Protein AF-A0A9E5RN78-F1 (afdb_monomer_lite)

pLDDT: mean 94.78, std 6.6, range [59.22, 98.62]

Radius of gyration: 12.9 Å; chains: 1; bounding box: 33×11×32 Å

Structure (mmCIF, N/CA/C/O backbone):
data_AF-A0A9E5RN78-F1
#
_entry.id   AF-A0A9E5RN78-F1
#
loop_
_atom_site.group_PDB
_atom_site.id
_atom_site.type_symbol
_atom_site.label_atom_id
_atom_site.label_alt_id
_atom_site.label_comp_id
_atom_site.label_asym_id
_atom_site.label_entity_id
_atom_site.label_seq_id
_atom_site.pdbx_PDB_ins_code
_atom_site.Cartn_x
_atom_site.Cartn_y
_atom_site.Cartn_z
_atom_site.occupancy
_atom_site.B_iso_or_equiv
_atom_site.auth_seq_id
_atom_site.auth_comp_id
_atom_site.auth_asym_id
_atom_site.auth_atom_id
_atom_site.pdbx_PDB_model_num
ATOM 1 N N . MET A 1 1 ? -23.226 2.528 19.188 1.00 59.22 1 MET A N 1
ATOM 2 C CA . MET A 1 1 ? -23.101 2.896 17.758 1.00 59.22 1 MET A CA 1
ATOM 3 C C . MET A 1 1 ? -22.057 1.998 17.121 1.00 59.22 1 MET A C 1
ATOM 5 O O . MET A 1 1 ? -21.060 1.726 17.775 1.00 59.22 1 MET A O 1
ATOM 9 N N . LYS A 1 2 ? -22.292 1.499 15.904 1.00 78.06 2 LYS A N 1
ATOM 10 C CA . LYS A 1 2 ? -21.304 0.702 15.163 1.00 78.06 2 LYS A CA 1
ATOM 11 C C . LYS A 1 2 ? -20.450 1.675 14.343 1.00 78.06 2 LYS A C 1
ATOM 13 O O . LYS A 1 2 ? -21.021 2.463 13.595 1.00 78.06 2 LYS A O 1
ATOM 18 N N . SER A 1 3 ? -19.133 1.663 14.521 1.00 83.69 3 SER A N 1
ATOM 19 C CA . SER A 1 3 ? -18.229 2.496 13.718 1.00 83.69 3 SER A CA 1
ATOM 20 C C . SER A 1 3 ? -18.222 2.009 12.263 1.00 83.69 3 SER A C 1
ATOM 22 O O . SER A 1 3 ? -18.272 0.791 12.048 1.00 83.69 3 SER A O 1
ATOM 24 N N . PRO A 1 4 ? -18.190 2.910 11.264 1.00 91.38 4 PRO A N 1
ATOM 25 C CA . PRO A 1 4 ? -18.060 2.501 9.871 1.00 91.38 4 PRO A CA 1
ATOM 26 C C . PRO A 1 4 ? -16.713 1.803 9.650 1.00 91.38 4 PRO A C 1
ATOM 28 O O . PRO A 1 4 ? -15.717 2.150 10.284 1.00 91.38 4 PRO A O 1
ATOM 31 N N . LYS A 1 5 ? -16.693 0.814 8.753 1.00 93.81 5 LYS A N 1
ATOM 32 C CA . LYS A 1 5 ? -15.446 0.246 8.226 1.00 93.81 5 LYS A CA 1
ATOM 33 C C . LYS A 1 5 ? -14.955 1.137 7.084 1.00 93.81 5 LYS A C 1
ATOM 35 O O . LYS A 1 5 ? -15.777 1.638 6.317 1.00 93.81 5 LYS A O 1
ATOM 40 N N . ILE A 1 6 ? -13.648 1.363 7.015 1.00 94.94 6 ILE A N 1
ATOM 41 C CA . ILE A 1 6 ? -13.017 2.323 6.103 1.00 94.94 6 ILE A CA 1
ATOM 42 C C . ILE A 1 6 ? -12.064 1.572 5.170 1.00 94.94 6 ILE A C 1
ATOM 44 O O . ILE A 1 6 ? -11.251 0.779 5.630 1.00 94.94 6 ILE A O 1
ATOM 48 N N . THR A 1 7 ? -12.111 1.869 3.875 1.00 97.00 7 THR A N 1
ATOM 49 C CA . THR A 1 7 ? -11.098 1.419 2.911 1.00 97.00 7 THR A CA 1
ATOM 50 C C . THR A 1 7 ? -10.309 2.639 2.452 1.00 97.00 7 THR A C 1
ATOM 52 O O . THR A 1 7 ? -10.886 3.571 1.887 1.00 97.00 7 THR A O 1
ATOM 55 N N . LEU A 1 8 ? -8.998 2.655 2.699 1.00 96.88 8 LEU A N 1
ATOM 56 C CA . LEU A 1 8 ? -8.090 3.667 2.163 1.00 96.88 8 LEU A CA 1
ATOM 57 C C . LEU A 1 8 ? -7.598 3.194 0.793 1.00 96.88 8 LEU A C 1
ATOM 59 O O . LEU A 1 8 ? -6.826 2.241 0.703 1.00 96.88 8 LEU A O 1
ATOM 63 N N . LEU A 1 9 ? -8.069 3.847 -0.268 1.00 98.12 9 LEU A N 1
ATOM 64 C CA . LEU A 1 9 ? -7.667 3.555 -1.641 1.00 98.12 9 LEU A CA 1
ATOM 65 C C . LEU A 1 9 ? -6.474 4.435 -2.036 1.00 98.12 9 LEU A C 1
ATOM 67 O O . LEU A 1 9 ? -6.615 5.655 -2.127 1.00 98.12 9 LEU A O 1
ATOM 71 N N . THR A 1 10 ? -5.336 3.812 -2.332 1.00 97.62 10 THR A N 1
ATOM 72 C CA . THR A 1 10 ? -4.120 4.500 -2.782 1.00 97.62 10 THR A CA 1
ATOM 73 C C . THR A 1 10 ? -3.775 4.045 -4.194 1.00 97.62 10 THR A C 1
ATOM 75 O O . THR A 1 10 ? -3.236 2.958 -4.389 1.00 97.62 10 THR A O 1
ATOM 78 N N . CYS A 1 11 ? -4.071 4.873 -5.192 1.00 98.19 11 CYS A N 1
ATOM 79 C CA . CYS A 1 11 ? -3.592 4.644 -6.554 1.00 98.19 11 CYS A CA 1
ATOM 80 C C . CYS A 1 11 ? -2.154 5.152 -6.686 1.00 98.19 11 CYS A C 1
ATOM 82 O O . CYS A 1 11 ? -1.853 6.263 -6.248 1.00 98.19 11 CYS A O 1
ATOM 84 N N . THR A 1 12 ? -1.282 4.372 -7.315 1.00 98.38 12 THR A N 1
ATOM 85 C CA . THR A 1 12 ? 0.129 4.721 -7.499 1.00 98.38 12 THR A CA 1
ATOM 86 C C . THR A 1 12 ? 0.611 4.373 -8.907 1.00 98.38 12 THR A C 1
ATOM 88 O O . THR A 1 12 ? 0.108 3.448 -9.540 1.00 98.38 12 THR A O 1
ATOM 91 N N . HIS A 1 13 ? 1.567 5.149 -9.410 1.00 98.56 13 HIS A N 1
ATOM 92 C CA . HIS A 1 13 ? 2.351 4.846 -10.604 1.00 98.56 13 HIS A CA 1
ATOM 93 C C . HIS A 1 13 ? 3.756 5.404 -10.390 1.00 98.56 13 HIS A C 1
ATOM 95 O O . HIS A 1 13 ? 3.908 6.613 -10.199 1.00 98.56 13 HIS A O 1
ATOM 101 N N . ASN A 1 14 ? 4.763 4.541 -10.421 1.00 98.62 14 ASN A N 1
ATOM 102 C CA . ASN A 1 14 ? 6.142 4.847 -10.055 1.00 98.62 14 ASN A CA 1
ATOM 103 C C . ASN A 1 14 ? 6.281 5.501 -8.661 1.00 98.62 14 ASN A C 1
ATOM 105 O O . ASN A 1 14 ? 6.884 6.566 -8.489 1.00 98.62 14 ASN A O 1
ATOM 109 N N . GLY A 1 15 ? 5.632 4.891 -7.668 1.00 98.06 15 GLY A N 1
ATOM 110 C CA . GLY A 1 15 ? 5.579 5.340 -6.280 1.00 98.06 15 GLY A CA 1
ATOM 111 C C . GLY A 1 15 ? 6.665 4.765 -5.374 1.00 98.06 15 GLY A C 1
ATOM 112 O O . GLY A 1 15 ? 6.554 4.949 -4.161 1.00 98.06 15 GLY A O 1
ATOM 113 N N . GLU A 1 16 ? 7.704 4.113 -5.910 1.00 98.44 16 GLU A N 1
ATOM 114 C CA . GLU A 1 16 ? 8.772 3.445 -5.142 1.00 98.44 16 GLU A CA 1
ATOM 115 C C . GLU A 1 16 ? 9.317 4.319 -3.998 1.00 98.44 16 GLU A C 1
ATOM 117 O O . GLU A 1 16 ? 9.568 3.850 -2.892 1.00 98.44 16 GLU A O 1
ATOM 122 N N . ARG A 1 17 ? 9.455 5.627 -4.238 1.00 98.31 17 ARG A N 1
ATOM 123 C CA . ARG A 1 17 ? 10.027 6.579 -3.272 1.00 98.31 17 ARG A CA 1
ATOM 124 C C . ARG A 1 17 ? 9.092 6.984 -2.131 1.00 98.31 17 ARG A C 1
ATOM 126 O O . ARG A 1 17 ? 9.563 7.587 -1.172 1.00 98.31 17 ARG A O 1
ATOM 133 N N . THR A 1 18 ? 7.787 6.767 -2.266 1.00 98.31 18 THR A N 1
ATOM 134 C CA . THR A 1 18 ? 6.770 7.367 -1.382 1.00 98.31 18 THR A CA 1
ATOM 135 C C . THR A 1 18 ? 5.764 6.368 -0.834 1.00 98.31 18 THR A C 1
ATOM 137 O O . THR A 1 18 ? 5.110 6.666 0.168 1.00 98.31 18 THR A O 1
ATOM 140 N N . LEU A 1 19 ? 5.605 5.205 -1.473 1.00 98.31 19 LEU A N 1
ATOM 141 C CA . LEU A 1 19 ? 4.603 4.221 -1.075 1.00 98.31 19 LEU A CA 1
ATOM 142 C C . LEU A 1 19 ? 4.880 3.690 0.335 1.00 98.31 19 LEU A C 1
ATOM 144 O O . LEU A 1 19 ? 3.965 3.670 1.153 1.00 98.31 19 LEU A O 1
ATOM 148 N N . GLU A 1 20 ? 6.136 3.368 0.652 1.00 98.31 20 GLU A N 1
ATOM 149 C CA . GLU A 1 20 ? 6.546 2.932 1.994 1.00 98.31 20 GLU A CA 1
ATOM 150 C C . GLU A 1 20 ? 6.163 3.966 3.062 1.00 98.31 20 GLU A C 1
ATOM 152 O O . GLU A 1 20 ? 5.381 3.662 3.960 1.00 98.31 20 GLU A O 1
ATOM 157 N N . GLN A 1 21 ? 6.594 5.222 2.900 1.00 98.50 21 GLN A N 1
ATOM 158 C CA . GLN A 1 21 ? 6.273 6.303 3.837 1.00 98.50 21 GLN A CA 1
ATOM 159 C C . GLN A 1 21 ? 4.756 6.515 3.995 1.00 98.50 21 GLN A C 1
ATOM 161 O O . GLN A 1 21 ? 4.269 6.816 5.086 1.00 98.50 21 GLN A O 1
ATOM 166 N N . THR A 1 22 ? 3.992 6.353 2.911 1.00 98.00 22 THR A N 1
ATOM 167 C CA . THR A 1 22 ? 2.526 6.464 2.935 1.00 98.00 22 THR A CA 1
ATOM 168 C C . THR A 1 22 ? 1.909 5.352 3.782 1.00 98.00 22 THR A C 1
ATOM 170 O O . THR A 1 22 ? 1.071 5.621 4.646 1.00 98.00 22 THR A O 1
ATOM 173 N N . LEU A 1 23 ? 2.337 4.106 3.568 1.00 97.56 23 LEU A N 1
ATOM 174 C CA . LEU A 1 23 ? 1.857 2.951 4.325 1.00 97.56 23 LEU A CA 1
ATOM 175 C C . LEU A 1 23 ? 2.263 3.036 5.803 1.00 97.56 23 LEU A C 1
ATOM 177 O O . LEU A 1 23 ? 1.443 2.742 6.673 1.00 97.56 23 LEU A O 1
ATOM 181 N N . GLU A 1 24 ? 3.475 3.507 6.103 1.00 97.56 24 GLU A N 1
ATOM 182 C CA . GLU A 1 24 ? 3.932 3.756 7.474 1.00 97.56 24 GLU A CA 1
ATOM 183 C C . GLU A 1 24 ? 3.094 4.828 8.177 1.00 97.56 24 GLU A C 1
ATOM 185 O O . GLU A 1 24 ? 2.678 4.640 9.323 1.00 97.56 24 GLU A O 1
ATOM 190 N N . ALA A 1 25 ? 2.798 5.940 7.498 1.00 96.31 25 ALA A N 1
ATOM 191 C CA . ALA A 1 25 ? 1.954 6.996 8.049 1.00 96.31 25 ALA A CA 1
ATOM 192 C C . ALA A 1 25 ? 0.542 6.478 8.367 1.00 96.31 25 ALA A C 1
ATOM 194 O O . ALA A 1 25 ? 0.001 6.782 9.432 1.00 96.31 25 ALA A O 1
ATOM 195 N N . ILE A 1 26 ? -0.037 5.654 7.486 1.00 95.56 26 ILE A N 1
ATOM 196 C CA . ILE A 1 26 ? -1.344 5.018 7.709 1.00 95.56 26 ILE A CA 1
ATOM 197 C C . ILE A 1 26 ? -1.280 4.024 8.880 1.00 95.56 26 ILE A C 1
ATOM 199 O O . ILE A 1 26 ? -2.159 4.015 9.742 1.00 95.56 26 ILE A O 1
ATOM 203 N N . ALA A 1 27 ? -0.234 3.202 8.960 1.00 94.12 27 ALA A N 1
ATOM 204 C CA . ALA A 1 27 ? -0.086 2.216 10.028 1.00 94.12 27 ALA A CA 1
ATOM 205 C C . ALA A 1 27 ? 0.101 2.856 11.417 1.00 94.12 27 ALA A C 1
ATOM 207 O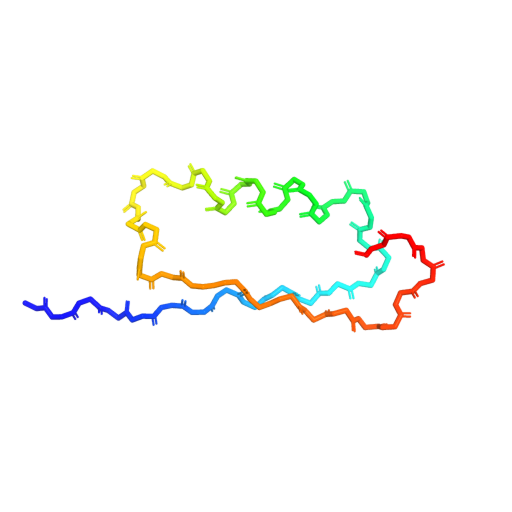 O . ALA A 1 27 ? -0.242 2.229 12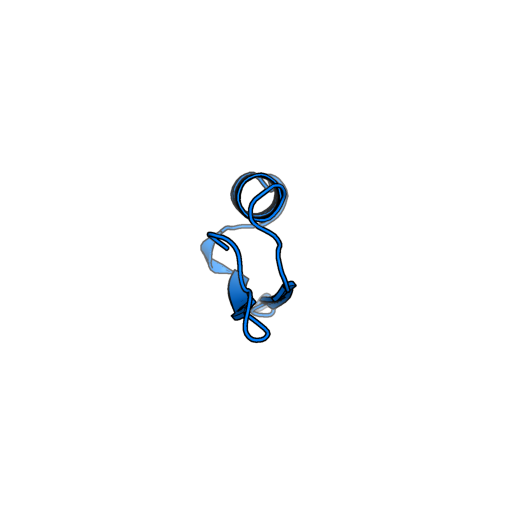.426 1.00 94.12 27 ALA A O 1
ATOM 208 N N . ASN A 1 28 ? 0.635 4.078 11.475 1.00 95.25 28 ASN A N 1
ATOM 2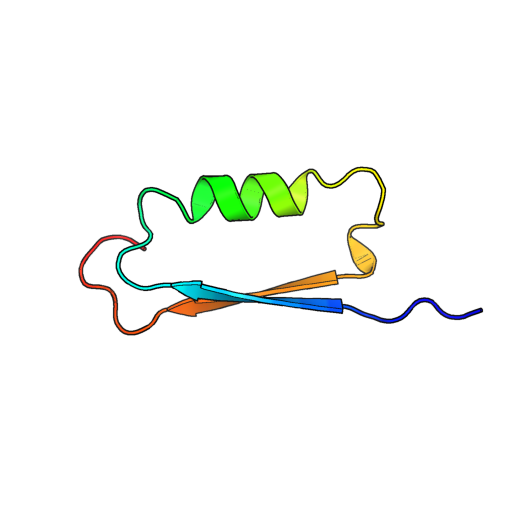09 C CA . ASN A 1 28 ? 0.954 4.804 12.707 1.00 95.25 28 ASN A CA 1
ATOM 210 C C . ASN A 1 28 ? -0.122 5.816 13.146 1.00 95.25 28 ASN A C 1
ATOM 212 O O . ASN A 1 28 ? 0.139 6.626 14.033 1.00 95.25 28 ASN A O 1
ATOM 216 N N . GLN A 1 29 ? -1.329 5.778 12.572 1.00 93.94 29 GLN A N 1
ATOM 217 C CA . GLN A 1 29 ? -2.447 6.594 13.059 1.00 93.94 29 GLN A CA 1
ATOM 218 C C . GLN A 1 29 ? -2.794 6.231 14.514 1.00 93.94 29 GLN A C 1
ATOM 220 O O . GLN A 1 29 ? -2.998 5.061 14.837 1.00 93.94 29 GLN A O 1
ATOM 225 N N . THR A 1 30 ? -2.868 7.234 15.394 1.00 92.44 30 THR A N 1
ATOM 226 C CA . THR A 1 30 ? -3.096 7.040 16.840 1.00 92.44 30 THR A CA 1
ATOM 227 C C . THR A 1 30 ? -4.556 7.179 17.254 1.00 92.44 30 THR A C 1
ATOM 229 O O . THR A 1 30 ? -4.969 6.587 18.248 1.00 92.44 30 THR A O 1
ATOM 232 N N . ASP A 1 31 ? -5.347 7.928 16.486 1.00 90.62 31 ASP A N 1
ATOM 233 C CA . ASP A 1 31 ? -6.719 8.301 16.860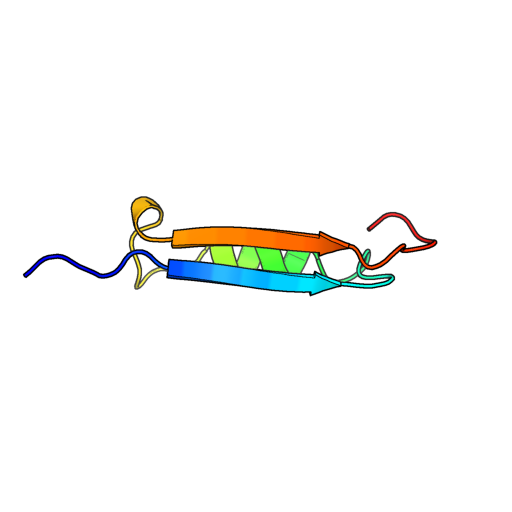 1.00 90.62 31 ASP A CA 1
ATOM 234 C C . ASP A 1 31 ? -7.774 7.325 16.317 1.00 90.62 31 ASP A C 1
ATOM 236 O O . ASP A 1 31 ? -8.976 7.498 16.531 1.00 90.62 31 ASP A O 1
ATOM 240 N N . VAL A 1 32 ? -7.332 6.291 15.596 1.00 87.31 32 VAL A N 1
ATOM 241 C CA . VAL A 1 32 ? -8.194 5.348 14.886 1.00 87.31 32 VAL A CA 1
ATOM 242 C C . VAL A 1 32 ? -7.733 3.911 15.152 1.00 87.31 32 VAL A C 1
ATOM 244 O O . VAL A 1 32 ? -6.568 3.594 14.911 1.00 87.31 32 VAL A O 1
ATOM 247 N N . PRO A 1 33 ? -8.617 3.004 15.611 1.00 89.69 33 PRO A N 1
ATOM 248 C CA . PRO A 1 33 ? -8.266 1.595 15.773 1.00 89.69 33 PRO A CA 1
ATOM 249 C C . PRO A 1 33 ? -7.859 0.940 14.442 1.00 89.69 33 PRO A C 1
ATOM 251 O O . PRO A 1 33 ? -8.548 1.078 13.434 1.00 89.69 33 PRO A O 1
ATOM 254 N N . ARG A 1 34 ? -6.763 0.173 14.426 1.00 88.06 34 ARG A N 1
ATOM 255 C CA . ARG A 1 34 ? -6.277 -0.495 13.198 1.00 88.06 34 ARG A CA 1
ATOM 256 C C . ARG A 1 34 ? -7.280 -1.471 12.581 1.00 88.06 34 ARG A C 1
ATOM 258 O O . ARG A 1 34 ? -7.237 -1.711 11.385 1.00 88.06 34 ARG A O 1
ATOM 265 N N . ASP A 1 35 ? -8.175 -2.046 13.375 1.00 90.88 35 ASP A N 1
ATOM 266 C CA . ASP A 1 35 ? -9.150 -3.037 12.917 1.00 90.88 35 ASP A CA 1
ATOM 267 C C . ASP A 1 35 ? -10.377 -2.415 12.228 1.00 90.88 35 ASP A C 1
ATOM 269 O O . ASP A 1 35 ? -11.239 -3.148 11.728 1.00 90.88 35 ASP A O 1
ATOM 273 N N . ILE A 1 36 ? -10.505 -1.082 12.207 1.00 93.88 36 ILE A N 1
ATOM 274 C CA . ILE A 1 36 ? -11.619 -0.414 11.522 1.00 93.88 36 ILE A CA 1
ATOM 275 C C . ILE A 1 36 ? -11.304 -0.022 10.083 1.00 93.88 36 ILE A C 1
ATOM 277 O O . ILE A 1 36 ? -12.232 0.372 9.373 1.00 93.88 36 ILE A O 1
ATOM 281 N N . PHE A 1 37 ? -10.048 -0.146 9.648 1.00 94.69 37 PHE A N 1
ATOM 282 C CA . PHE A 1 37 ? -9.665 0.200 8.290 1.00 94.69 37 PHE A CA 1
ATOM 283 C C . PHE A 1 37 ? -8.777 -0.841 7.611 1.00 94.69 37 PHE A C 1
ATOM 285 O O . PHE A 1 37 ? -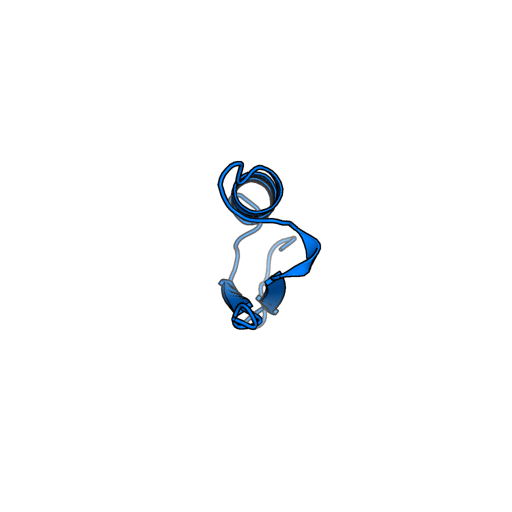8.042 -1.589 8.249 1.00 94.69 37 PHE A O 1
ATOM 292 N N . GLU A 1 38 ? -8.849 -0.852 6.287 1.00 96.12 38 GLU A N 1
ATOM 293 C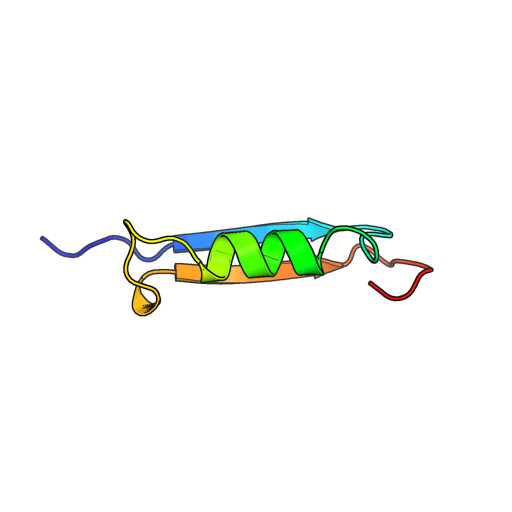 CA . GLU A 1 38 ? -7.972 -1.597 5.388 1.00 96.12 38 GLU A CA 1
ATOM 294 C C . GLU A 1 38 ? -7.346 -0.638 4.366 1.00 96.12 38 GLU A C 1
ATOM 296 O O . GLU A 1 38 ? -7.848 0.470 4.150 1.00 96.12 38 GLU A O 1
ATOM 301 N N . VAL A 1 39 ? -6.256 -1.063 3.726 1.00 97.56 39 VAL A N 1
ATOM 302 C CA . VAL A 1 39 ? -5.590 -0.301 2.663 1.00 97.56 39 VAL A CA 1
ATOM 303 C C . VAL A 1 39 ? -5.621 -1.116 1.377 1.00 97.56 39 VAL A C 1
ATOM 305 O O . VAL A 1 39 ? -5.167 -2.259 1.360 1.00 97.56 39 VAL A O 1
ATOM 308 N N . LEU A 1 40 ? -6.131 -0.517 0.303 1.00 98.44 40 LEU A N 1
ATOM 309 C CA . LEU A 1 40 ? -6.105 -1.071 -1.047 1.00 98.44 40 LEU A CA 1
ATOM 310 C C . LEU A 1 40 ? -5.172 -0.220 -1.909 1.00 98.44 40 LEU A C 1
ATOM 312 O O . LEU A 1 40 ? -5.496 0.919 -2.249 1.00 98.44 40 LEU A O 1
ATOM 316 N N . VAL A 1 41 ? -4.019 -0.783 -2.268 1.00 98.38 41 VAL A N 1
ATOM 317 C CA . VAL A 1 41 ? -3.078 -0.153 -3.198 1.00 98.38 41 VAL A CA 1
ATOM 318 C C . VAL A 1 41 ? -3.402 -0.610 -4.617 1.00 98.38 41 VAL A C 1
ATOM 320 O O . VAL A 1 41 ? -3.492 -1.808 -4.880 1.00 98.38 41 VAL A O 1
ATOM 323 N N . VAL A 1 42 ? -3.580 0.346 -5.526 1.00 98.56 42 VAL A N 1
ATOM 324 C CA . VAL A 1 42 ? -3.790 0.093 -6.954 1.00 98.56 42 VAL A CA 1
ATOM 325 C C . VAL A 1 42 ? -2.563 0.584 -7.707 1.00 98.56 42 VAL A C 1
ATOM 327 O O . VAL A 1 42 ? -2.393 1.789 -7.899 1.00 98.56 42 VAL A O 1
ATOM 330 N N . ASP A 1 43 ? -1.715 -0.352 -8.126 1.00 98.56 43 ASP A N 1
ATOM 331 C CA . ASP A 1 43 ? -0.603 -0.056 -9.025 1.00 98.56 43 ASP A CA 1
ATOM 332 C C . ASP A 1 43 ? -1.108 0.100 -10.465 1.00 98.56 43 ASP A C 1
ATOM 334 O O . ASP A 1 43 ? -1.763 -0.786 -11.018 1.00 98.56 43 ASP A O 1
ATOM 338 N N . ASN A 1 44 ? -0.816 1.244 -11.077 1.00 98.38 44 ASN A N 1
ATOM 339 C CA . ASN A 1 44 ? -1.223 1.568 -12.438 1.00 98.38 44 ASN A CA 1
ATOM 340 C C . ASN A 1 44 ? -0.099 1.261 -13.438 1.00 98.38 44 ASN A C 1
ATOM 342 O O . ASN A 1 44 ? 0.365 2.158 -14.143 1.00 98.38 44 ASN A O 1
ATOM 346 N N . ALA A 1 45 ? 0.343 0.003 -13.487 1.00 98.31 45 ALA A N 1
ATOM 347 C CA . ALA A 1 45 ? 1.399 -0.480 -14.379 1.00 98.31 45 ALA A CA 1
ATOM 348 C C . ALA A 1 45 ? 2.716 0.304 -14.233 1.00 98.31 45 ALA A C 1
ATOM 350 O O . ALA A 1 45 ? 3.232 0.867 -15.204 1.00 98.31 45 ALA A O 1
ATOM 351 N N . SER A 1 46 ? 3.237 0.371 -13.008 1.00 98.50 46 SER A N 1
ATOM 352 C CA . SER A 1 46 ? 4.534 0.993 -12.732 1.00 98.50 46 SER A CA 1
ATOM 353 C C . SER A 1 46 ? 5.678 0.308 -13.486 1.00 98.50 46 SER A C 1
ATOM 355 O O . SER A 1 46 ? 5.629 -0.872 -13.834 1.00 98.50 46 SER A O 1
ATOM 357 N N . SER A 1 47 ? 6.721 1.088 -13.757 1.00 98.44 47 SER A N 1
ATOM 358 C CA . SER A 1 47 ? 7.956 0.658 -14.429 1.00 98.44 47 SER A CA 1
ATOM 359 C C . SER A 1 47 ? 9.175 0.637 -13.499 1.00 98.44 47 SER A C 1
ATOM 361 O O . SER A 1 47 ? 10.267 0.257 -13.925 1.00 98.44 47 SER A O 1
ATOM 363 N N . ASP A 1 48 ? 8.997 1.066 -12.249 1.00 98.25 48 ASP A N 1
ATOM 364 C CA . ASP A 1 48 ? 9.988 1.020 -11.175 1.00 98.25 48 ASP A CA 1
ATOM 365 C C . ASP A 1 48 ? 9.691 -0.141 -10.200 1.00 98.25 48 ASP A C 1
ATOM 367 O O . ASP A 1 48 ? 9.047 -1.119 -10.582 1.00 98.25 48 ASP A O 1
ATOM 371 N N . ARG A 1 49 ? 10.200 -0.077 -8.960 1.00 96.44 49 ARG A N 1
ATOM 372 C CA . ARG A 1 49 ? 9.978 -1.113 -7.932 1.00 96.44 49 ARG A CA 1
ATOM 373 C C . ARG A 1 49 ? 8.847 -0.776 -6.953 1.00 96.44 49 ARG A C 1
ATOM 375 O O . ARG A 1 49 ? 8.942 -1.162 -5.788 1.00 96.44 49 ARG A O 1
ATOM 382 N N . THR A 1 50 ? 7.841 -0.021 -7.397 1.00 94.62 50 THR A N 1
ATOM 383 C CA . THR A 1 50 ? 6.566 0.118 -6.667 1.00 94.62 50 THR A CA 1
ATOM 384 C C . THR A 1 50 ? 5.975 -1.252 -6.351 1.00 94.62 50 THR A C 1
ATOM 386 O O . THR A 1 50 ? 5.466 -1.406 -5.218 1.00 94.62 50 THR A O 1
#

Sequence (50 aa):
MKSPKITLLTCTHNGERTLEQTLEAIANQTDVPRDIFEVLVVDNASSDRT

Secondary structure (DSSP, 8-state):
-PPPPEEEEEEESS-TTTHHHHHHHHHT-SSS-GGGEEEEEEE-S-SS--

Foldseek 3Di:
DDDAAEEAEAEDAQCPPPPVVVVVVVVPDDPDDPVRYDYDYHYPPHPDPD